Protein AF-A0A524P675-F1 (afdb_monomer_lite)

Radius of gyration: 13.9 Å; chains: 1; bounding box: 43×21×35 Å

Foldseek 3Di:
DDDDDPPQVCLVVVNCPVCPVADDPVLLVCLVVVNDDFDEAEDEQCQLNRSVVSQDDPRYDYDYDHPYPSSVVSVVVD

Sequence (78 aa):
MMAPVDWRAAWKRGVTPWDAGTSPPALQRLVDLGTVPSGRVLVPGCGTGYDLAALARSDREVVGIDLSEDARRAFMTA

Structure (mmCIF, N/CA/C/O backbone):
data_AF-A0A524P675-F1
#
_entry.id   AF-A0A524P675-F1
#
loop_
_atom_site.group_PDB
_atom_site.id
_atom_site.type_symbol
_atom_site.label_atom_id
_atom_site.label_alt_id
_atom_site.label_comp_id
_atom_site.label_asym_id
_atom_site.label_entity_id
_atom_site.label_seq_id
_atom_site.pdbx_PDB_ins_code
_atom_site.Cartn_x
_atom_site.Cartn_y
_atom_site.Cartn_z
_atom_site.occupancy
_atom_site.B_iso_or_equiv
_atom_site.auth_seq_id
_atom_site.auth_comp_id
_atom_site.auth_asym_id
_atom_site.auth_atom_id
_atom_site.pdbx_PDB_model_num
ATOM 1 N N . MET A 1 1 ? 29.732 -2.872 -5.924 1.00 61.72 1 MET A N 1
ATOM 2 C CA . MET A 1 1 ? 28.618 -2.011 -5.472 1.00 61.72 1 MET A CA 1
ATOM 3 C C . MET A 1 1 ? 27.446 -2.261 -6.407 1.00 61.72 1 MET A C 1
ATOM 5 O O . MET A 1 1 ? 27.654 -2.192 -7.611 1.00 61.72 1 MET A O 1
ATOM 9 N N . MET A 1 2 ? 26.279 -2.655 -5.894 1.00 58.44 2 MET A N 1
ATOM 10 C CA . MET A 1 2 ? 25.098 -2.901 -6.731 1.00 58.44 2 MET A CA 1
ATOM 11 C C . MET A 1 2 ? 24.487 -1.554 -7.126 1.00 58.44 2 MET A C 1
ATOM 13 O O . MET A 1 2 ? 24.348 -0.681 -6.270 1.00 58.44 2 MET A O 1
ATOM 17 N N . ALA A 1 3 ? 24.183 -1.362 -8.409 1.00 73.25 3 ALA A N 1
ATOM 18 C CA . ALA A 1 3 ? 23.488 -0.162 -8.862 1.00 73.25 3 ALA A CA 1
ATOM 19 C C . ALA A 1 3 ? 22.111 -0.063 -8.172 1.00 73.25 3 ALA A C 1
ATOM 21 O O . ALA A 1 3 ? 21.495 -1.103 -7.912 1.00 73.25 3 ALA A O 1
ATOM 22 N N . PRO A 1 4 ? 21.624 1.150 -7.855 1.00 80.69 4 PRO A N 1
ATOM 23 C CA . PRO A 1 4 ? 20.298 1.318 -7.276 1.00 80.69 4 PRO A CA 1
ATOM 24 C C . PRO A 1 4 ? 19.223 0.748 -8.211 1.00 80.69 4 PRO A C 1
ATOM 26 O O . PRO A 1 4 ? 19.301 0.888 -9.432 1.00 80.69 4 PRO A O 1
ATOM 29 N N . VAL A 1 5 ? 18.221 0.090 -7.625 1.00 86.50 5 VAL A N 1
ATOM 30 C CA . VAL A 1 5 ? 17.091 -0.487 -8.364 1.00 86.50 5 VAL A CA 1
ATOM 31 C C . VAL A 1 5 ? 16.244 0.639 -8.957 1.00 86.50 5 VAL A C 1
ATOM 33 O O . VAL A 1 5 ? 15.766 1.512 -8.233 1.00 86.50 5 VAL A O 1
ATOM 36 N N . ASP A 1 6 ? 16.017 0.603 -10.271 1.00 94.31 6 ASP A N 1
ATOM 37 C CA . ASP A 1 6 ? 15.028 1.462 -10.926 1.00 94.31 6 ASP A CA 1
ATOM 38 C C . ASP A 1 6 ? 13.629 0.843 -10.788 1.00 94.31 6 ASP A C 1
ATOM 40 O O . ASP A 1 6 ? 13.196 0.020 -11.602 1.00 94.31 6 ASP A O 1
ATOM 44 N N . TRP A 1 7 ? 12.926 1.251 -9.731 1.00 95.06 7 TRP A N 1
ATOM 45 C CA . TRP A 1 7 ? 11.577 0.785 -9.408 1.00 95.06 7 TRP A CA 1
ATOM 46 C C . TRP A 1 7 ? 10.564 1.073 -10.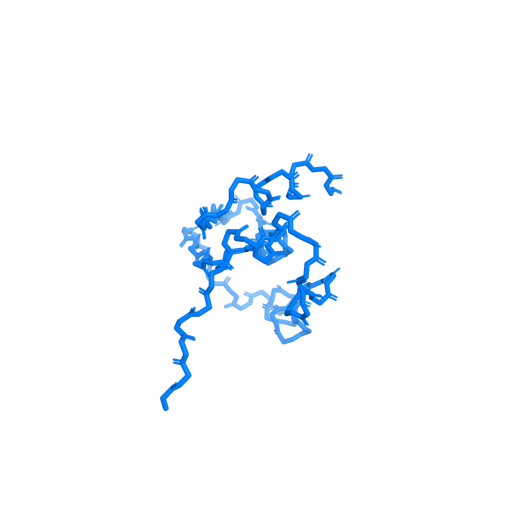519 1.00 95.06 7 TRP A C 1
ATOM 48 O O . TRP A 1 7 ? 9.741 0.216 -10.837 1.00 95.06 7 TRP A O 1
ATOM 58 N N . ARG A 1 8 ? 10.643 2.246 -11.165 1.00 96.00 8 ARG A N 1
ATOM 59 C CA . ARG A 1 8 ? 9.729 2.605 -12.263 1.00 96.00 8 ARG A CA 1
ATOM 60 C C . ARG A 1 8 ? 9.940 1.686 -13.458 1.00 96.00 8 ARG A C 1
ATOM 62 O O . ARG A 1 8 ? 8.971 1.222 -14.052 1.00 96.00 8 ARG A O 1
ATOM 69 N N . ALA A 1 9 ? 11.191 1.415 -13.821 1.00 96.06 9 ALA A N 1
ATOM 70 C CA . ALA A 1 9 ? 11.487 0.531 -14.940 1.00 96.06 9 ALA A CA 1
ATOM 71 C C . ALA A 1 9 ? 11.128 -0.932 -14.642 1.00 96.06 9 ALA A C 1
ATOM 73 O O . ALA A 1 9 ? 10.709 -1.649 -15.548 1.00 96.06 9 ALA A O 1
ATOM 74 N N . ALA A 1 10 ? 11.261 -1.379 -13.392 1.00 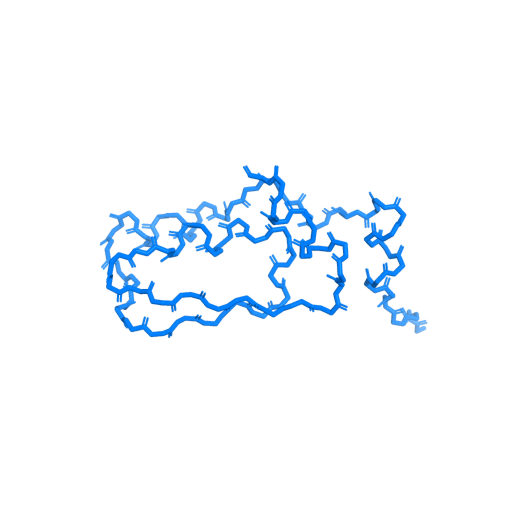95.62 10 ALA A N 1
ATOM 75 C CA . ALA A 1 10 ? 10.845 -2.716 -12.989 1.00 95.62 10 ALA A CA 1
ATOM 76 C C . ALA A 1 10 ? 9.325 -2.914 -13.116 1.00 95.62 10 ALA A C 1
ATOM 78 O O . ALA A 1 10 ? 8.904 -3.867 -13.772 1.00 95.62 10 ALA A O 1
ATOM 79 N N . TRP A 1 11 ? 8.523 -1.963 -12.621 1.00 96.31 11 TRP A N 1
ATOM 80 C CA . TRP A 1 11 ? 7.070 -1.948 -12.825 1.00 96.31 11 TRP A CA 1
ATOM 81 C C . TRP A 1 11 ? 6.686 -1.945 -14.308 1.00 96.31 11 TRP A C 1
ATOM 83 O O . TRP A 1 11 ? 5.904 -2.786 -14.739 1.00 96.31 11 TRP A O 1
ATOM 93 N N . LYS A 1 12 ? 7.293 -1.063 -15.114 1.00 96.31 12 LYS A N 1
ATOM 94 C CA . LYS A 1 12 ? 7.037 -0.998 -16.565 1.00 96.31 12 LYS A CA 1
ATOM 95 C C . LYS A 1 12 ? 7.329 -2.308 -17.296 1.00 96.31 12 LYS A C 1
ATOM 97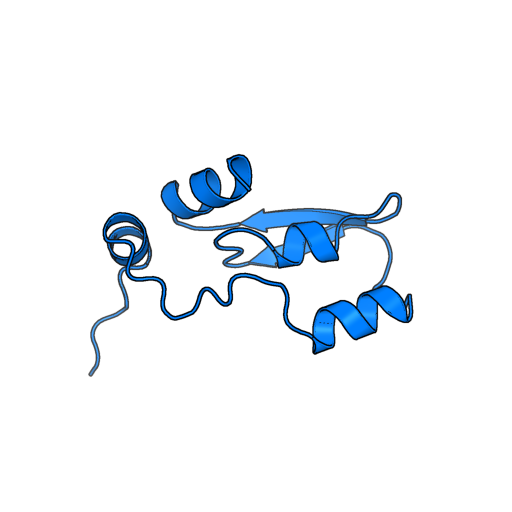 O O . LYS A 1 12 ? 6.687 -2.601 -18.298 1.00 96.31 12 LYS A O 1
ATOM 102 N N . ARG A 1 13 ? 8.320 -3.078 -16.834 1.00 96.44 13 ARG A N 1
ATOM 103 C CA . ARG A 1 13 ? 8.669 -4.390 -17.402 1.00 96.44 13 ARG A CA 1
ATOM 104 C C . ARG A 1 13 ? 7.868 -5.548 -16.796 1.00 96.44 13 ARG A C 1
ATOM 106 O O . ARG A 1 13 ? 8.096 -6.682 -17.199 1.00 96.44 13 ARG A O 1
ATOM 113 N N . GLY A 1 14 ? 6.996 -5.292 -15.818 1.00 94.94 14 GLY A N 1
ATOM 114 C CA . GLY A 1 14 ? 6.287 -6.338 -15.073 1.00 94.94 14 GLY A CA 1
ATOM 115 C C . GLY A 1 14 ? 7.205 -7.215 -14.213 1.00 94.94 14 GLY A C 1
ATOM 116 O O . GLY A 1 14 ? 6.847 -8.335 -13.869 1.00 94.94 14 GLY A O 1
ATOM 117 N N . VAL A 1 15 ? 8.411 -6.742 -13.883 1.00 96.06 15 VAL A N 1
ATOM 118 C CA . VAL A 1 15 ? 9.367 -7.478 -13.045 1.00 96.06 15 VAL A CA 1
ATOM 119 C C . VAL A 1 15 ? 9.169 -7.035 -11.601 1.00 96.06 15 VAL A C 1
ATOM 121 O O . VAL A 1 15 ? 9.898 -6.181 -11.100 1.00 96.06 15 VAL A O 1
ATOM 124 N N . THR A 1 16 ? 8.162 -7.605 -10.943 1.00 95.19 16 THR A N 1
ATOM 125 C CA . THR A 1 16 ? 7.749 -7.249 -9.575 1.00 95.19 16 THR A CA 1
ATOM 126 C C . THR A 1 16 ? 7.851 -8.445 -8.618 1.00 95.19 16 THR A C 1
ATOM 128 O O . THR A 1 16 ? 6.848 -8.854 -8.043 1.00 95.19 16 THR A O 1
ATOM 131 N N . PRO A 1 17 ? 9.044 -9.038 -8.405 1.00 95.75 17 PRO A N 1
ATOM 132 C CA . PRO A 1 17 ? 9.201 -10.232 -7.561 1.00 95.75 17 PRO A CA 1
ATOM 133 C C . PRO A 1 17 ? 8.886 -9.996 -6.073 1.00 95.75 17 PRO A C 1
ATOM 135 O O . PRO A 1 17 ? 8.776 -10.950 -5.312 1.00 95.75 17 PRO A O 1
ATOM 138 N N . TRP A 1 18 ? 8.785 -8.735 -5.650 1.00 94.19 18 TRP A N 1
ATOM 139 C CA . TRP A 1 18 ? 8.355 -8.342 -4.305 1.00 94.19 18 TRP A CA 1
ATOM 140 C C . TRP A 1 18 ? 6.834 -8.285 -4.149 1.00 94.19 18 TRP A C 1
ATOM 142 O O . TRP A 1 18 ? 6.353 -8.215 -3.021 1.00 94.19 18 TRP A O 1
ATOM 152 N N . ASP A 1 19 ? 6.078 -8.263 -5.249 1.00 95.31 19 ASP A N 1
ATOM 153 C CA . ASP A 1 19 ? 4.623 -8.247 -5.191 1.00 95.31 19 ASP A CA 1
ATOM 154 C C . ASP A 1 19 ? 4.126 -9.657 -4.844 1.00 95.31 19 ASP A C 1
ATOM 156 O O . ASP A 1 19 ? 4.237 -10.592 -5.637 1.00 95.31 19 ASP A O 1
ATOM 160 N N . ALA A 1 20 ? 3.616 -9.809 -3.622 1.00 95.75 20 ALA A N 1
ATOM 161 C CA . ALA A 1 20 ? 3.118 -11.077 -3.102 1.00 95.75 20 ALA A CA 1
ATOM 162 C C . ALA A 1 20 ? 1.669 -11.388 -3.523 1.00 95.75 20 ALA A C 1
ATOM 164 O O . ALA A 1 20 ? 1.152 -12.448 -3.173 1.00 95.75 20 ALA A O 1
ATOM 165 N N . GLY A 1 21 ? 0.989 -10.471 -4.219 1.00 95.69 21 GLY A N 1
ATOM 166 C CA . GLY A 1 21 ? -0.417 -10.616 -4.602 1.00 95.69 21 GLY A CA 1
ATOM 167 C C . GLY A 1 21 ? -1.418 -10.486 -3.447 1.00 95.69 21 GLY A C 1
ATOM 168 O O . GLY A 1 21 ? -2.607 -10.727 -3.640 1.00 95.69 21 GLY A O 1
ATOM 169 N N . THR A 1 22 ? -0.956 -10.176 -2.234 1.00 96.62 22 THR A N 1
ATOM 170 C CA . THR A 1 22 ? -1.783 -10.087 -1.025 1.00 96.62 22 THR A CA 1
ATOM 171 C C . THR A 1 22 ? -1.057 -9.332 0.088 1.00 96.62 22 THR A C 1
ATOM 173 O O . THR A 1 22 ? 0.161 -9.140 0.031 1.00 96.62 22 THR A O 1
ATOM 176 N N . SER A 1 23 ? -1.797 -8.941 1.125 1.00 97.12 23 SER A N 1
ATOM 177 C CA . SER A 1 23 ? -1.216 -8.383 2.343 1.00 97.12 23 SER A CA 1
ATOM 178 C C . SER A 1 23 ? -0.473 -9.438 3.165 1.00 97.12 23 SER A C 1
ATOM 180 O O . SER A 1 23 ? -0.903 -10.594 3.231 1.00 97.12 23 SER A O 1
ATOM 182 N N . PRO A 1 24 ? 0.612 -9.064 3.867 1.00 96.94 24 PRO A N 1
ATOM 183 C CA . PRO A 1 24 ? 1.320 -9.978 4.748 1.00 96.94 24 PRO A CA 1
ATOM 184 C C . PRO A 1 24 ? 0.382 -10.590 5.807 1.00 96.94 24 PRO A C 1
ATOM 186 O O . PRO A 1 24 ? -0.346 -9.849 6.475 1.00 96.94 24 PRO A O 1
ATOM 189 N N . PRO A 1 25 ? 0.445 -11.910 6.072 1.00 97.50 25 PRO A N 1
ATOM 190 C CA . PRO A 1 25 ? -0.420 -12.558 7.065 1.00 97.50 25 PRO A CA 1
ATOM 191 C C . PRO A 1 25 ? -0.334 -11.948 8.471 1.00 97.50 25 PRO A C 1
ATOM 193 O O . PRO A 1 25 ? -1.314 -11.928 9.213 1.00 97.50 25 PRO A O 1
ATOM 196 N N . ALA A 1 26 ? 0.836 -11.419 8.843 1.00 97.50 26 ALA A N 1
ATOM 197 C CA . ALA A 1 26 ? 1.021 -10.726 10.113 1.00 97.50 26 ALA A CA 1
ATOM 198 C C . ALA A 1 26 ? 0.186 -9.437 10.197 1.00 97.50 26 ALA A C 1
ATOM 200 O O . ALA A 1 26 ? -0.415 -9.175 11.237 1.00 97.50 26 ALA A O 1
ATOM 201 N N . LEU A 1 27 ? 0.105 -8.666 9.107 1.00 97.19 27 LEU A N 1
ATOM 202 C CA . LEU A 1 27 ? -0.711 -7.456 9.047 1.00 97.19 27 LEU A CA 1
ATOM 203 C C . LEU A 1 27 ? -2.196 -7.802 9.146 1.00 97.19 27 LEU A C 1
ATOM 205 O O . LEU A 1 27 ? -2.905 -7.211 9.958 1.00 97.19 27 LEU A O 1
ATOM 209 N N . GLN A 1 28 ? -2.637 -8.809 8.385 1.00 96.88 28 GLN A N 1
ATOM 210 C CA . GLN A 1 28 ? -4.019 -9.282 8.431 1.00 96.88 28 GLN A CA 1
ATOM 211 C C . GLN A 1 28 ? -4.413 -9.689 9.854 1.00 96.88 28 GLN A C 1
ATOM 213 O O . GLN A 1 28 ? -5.429 -9.238 10.372 1.00 96.88 28 GLN A O 1
ATOM 218 N N . ARG A 1 29 ? -3.543 -10.431 10.551 1.00 97.88 29 ARG A N 1
ATOM 219 C CA . ARG A 1 29 ? -3.772 -10.813 11.949 1.00 97.88 29 ARG A CA 1
ATOM 220 C C . ARG A 1 29 ? -3.928 -9.605 12.879 1.00 97.88 29 ARG A C 1
ATOM 222 O O . ARG A 1 29 ? -4.768 -9.643 13.770 1.00 97.88 29 ARG A O 1
ATOM 229 N N . LEU A 1 30 ? -3.141 -8.541 12.704 1.00 97.44 30 LEU A N 1
ATOM 230 C CA . LEU A 1 30 ? -3.267 -7.326 13.523 1.00 97.44 30 LEU A CA 1
ATOM 231 C C . LEU A 1 30 ? -4.589 -6.592 13.270 1.00 97.44 30 LEU A C 1
ATOM 233 O O . LEU A 1 30 ? -5.177 -6.052 14.215 1.00 97.44 30 LEU A O 1
ATOM 237 N N . VAL A 1 31 ? -5.049 -6.582 12.015 1.00 96.50 31 VAL A N 1
ATOM 238 C CA . VAL A 1 31 ? -6.355 -6.037 11.624 1.00 96.50 31 VAL A CA 1
ATOM 239 C C . VAL A 1 31 ? -7.483 -6.859 12.245 1.00 96.50 31 VAL A C 1
ATOM 241 O O . VAL A 1 31 ? -8.370 -6.277 12.868 1.00 96.50 31 VAL A O 1
ATOM 244 N N . ASP A 1 32 ? -7.416 -8.187 12.150 1.00 96.06 32 ASP A N 1
ATOM 245 C CA . ASP A 1 32 ? -8.435 -9.101 12.678 1.00 96.06 32 ASP A CA 1
ATOM 246 C C . ASP A 1 32 ? -8.537 -9.028 14.208 1.00 96.06 32 ASP A C 1
ATOM 248 O O . ASP A 1 32 ? -9.629 -9.077 14.771 1.00 96.06 32 ASP A O 1
ATOM 252 N N . LEU A 1 33 ? -7.403 -8.850 14.895 1.00 97.50 33 LEU A N 1
ATOM 253 C CA . LEU A 1 33 ? -7.359 -8.638 16.345 1.00 97.50 33 LEU A CA 1
ATOM 254 C C . LEU A 1 33 ? -7.839 -7.237 16.771 1.00 97.50 33 LEU A C 1
ATOM 256 O O . LEU A 1 33 ? -7.922 -6.970 17.968 1.00 97.50 33 LEU A O 1
ATOM 260 N N . GLY A 1 34 ? -8.113 -6.326 15.830 1.00 95.81 34 GLY A N 1
ATOM 261 C CA . GLY A 1 34 ? -8.522 -4.949 16.129 1.00 95.81 34 GLY A CA 1
ATOM 262 C C . GLY A 1 34 ? -7.432 -4.113 16.809 1.00 95.81 34 GLY A C 1
ATOM 263 O O . GLY A 1 34 ? -7.733 -3.154 17.510 1.00 95.81 34 GLY A O 1
ATOM 264 N N . THR A 1 35 ? -6.163 -4.490 16.634 1.00 96.56 35 THR A N 1
ATOM 265 C CA . THR A 1 35 ? -5.017 -3.876 17.340 1.00 96.56 35 THR A CA 1
ATOM 266 C C . THR A 1 35 ? -4.396 -2.699 16.599 1.00 96.56 35 THR A C 1
ATOM 268 O O . THR A 1 35 ? -3.598 -1.956 17.168 1.00 96.56 35 THR A O 1
ATOM 271 N N . VAL A 1 36 ? -4.748 -2.517 15.327 1.00 96.62 36 VAL A N 1
ATOM 272 C CA . VAL A 1 36 ? -4.281 -1.371 14.551 1.00 96.62 36 VAL A CA 1
ATOM 273 C C . VAL A 1 36 ? -5.068 -0.124 14.978 1.00 96.62 36 VAL A C 1
ATOM 275 O O . VAL A 1 36 ? -6.298 -0.158 14.920 1.00 96.62 36 VAL A O 1
ATOM 278 N N . PRO A 1 37 ? -4.396 0.977 15.359 1.00 95.88 37 PRO A N 1
ATOM 279 C CA . PRO A 1 37 ? -5.067 2.199 15.793 1.00 95.88 37 PRO A CA 1
ATOM 280 C C . PRO A 1 37 ? -5.983 2.807 14.726 1.00 95.88 37 PRO A C 1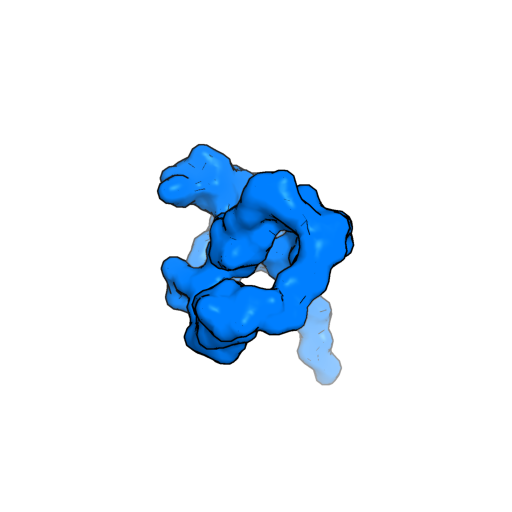
ATOM 282 O O . PRO A 1 37 ? -5.736 2.679 13.524 1.00 95.88 37 PRO A O 1
ATOM 285 N N . SER A 1 38 ? -7.005 3.528 15.184 1.00 97.31 38 SER A N 1
ATOM 286 C CA . SER A 1 38 ? -7.803 4.422 14.345 1.00 97.31 38 SER A CA 1
ATOM 287 C C . SER A 1 38 ? -7.003 5.663 13.924 1.00 97.31 38 SER A C 1
ATOM 289 O O . SER A 1 38 ? -5.943 5.969 14.477 1.00 97.31 38 SER A O 1
ATOM 291 N N . GLY A 1 39 ? -7.518 6.399 12.938 1.00 97.44 39 GLY A N 1
ATOM 292 C CA . GLY A 1 39 ? -6.923 7.641 12.447 1.00 97.44 39 GLY A CA 1
ATOM 293 C C . GLY A 1 39 ? -6.307 7.503 11.058 1.00 97.44 39 GLY A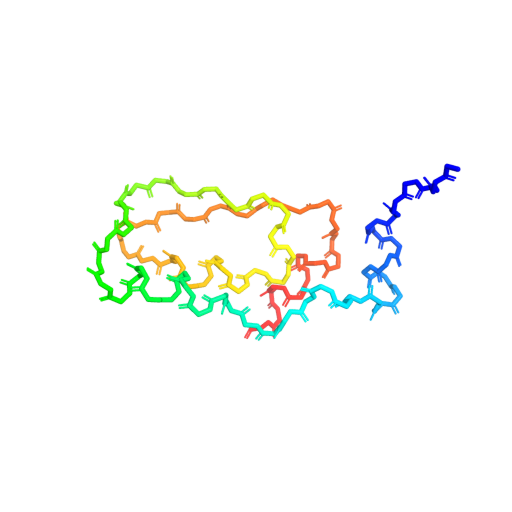 C 1
ATOM 294 O O . GLY A 1 39 ? -6.888 6.881 10.174 1.00 97.44 39 GLY A O 1
ATOM 295 N N . ARG A 1 40 ? -5.153 8.142 10.839 1.00 98.00 40 ARG A N 1
ATOM 296 C CA . ARG A 1 40 ? -4.501 8.195 9.521 1.00 98.00 40 ARG A CA 1
ATOM 297 C C . ARG A 1 40 ? -3.321 7.238 9.460 1.00 98.00 40 ARG A C 1
ATOM 299 O O . ARG A 1 40 ? -2.450 7.282 10.326 1.00 98.00 40 ARG A O 1
ATOM 306 N N . VAL A 1 41 ? -3.270 6.422 8.414 1.00 98.06 41 VAL A N 1
ATOM 307 C CA . VAL A 1 41 ? -2.209 5.439 8.181 1.00 98.06 41 VAL A CA 1
ATOM 308 C C . VAL A 1 41 ? -1.511 5.742 6.859 1.00 98.06 41 VAL A C 1
ATOM 310 O O . VAL A 1 41 ? -2.165 6.007 5.856 1.00 98.06 41 VAL A O 1
ATOM 313 N N . LEU A 1 42 ? -0.179 5.703 6.854 1.00 98.31 42 LEU A N 1
ATOM 314 C CA . LEU A 1 42 ? 0.644 5.874 5.658 1.00 98.31 42 LEU A CA 1
ATOM 315 C C . LEU A 1 42 ? 1.308 4.542 5.294 1.00 98.31 42 LEU A C 1
ATOM 317 O O . LEU A 1 42 ? 1.988 3.954 6.133 1.00 98.31 42 LEU A O 1
ATOM 321 N N . VAL A 1 43 ? 1.168 4.117 4.038 1.00 98.12 43 VAL A N 1
ATOM 322 C CA . VAL A 1 43 ? 1.882 2.969 3.460 1.00 98.12 43 VAL A CA 1
ATOM 323 C C . VAL A 1 43 ? 2.888 3.490 2.421 1.00 98.12 43 VAL A C 1
ATOM 325 O O . VAL A 1 43 ? 2.501 3.807 1.291 1.00 98.12 43 VAL A O 1
ATOM 328 N N . PRO A 1 44 ? 4.172 3.655 2.784 1.00 97.81 44 PRO A N 1
ATOM 329 C CA . PRO A 1 44 ? 5.202 4.109 1.856 1.00 97.81 44 PRO A CA 1
ATOM 330 C C . PRO A 1 44 ? 5.650 2.969 0.932 1.00 97.81 44 PRO A C 1
ATOM 332 O O . PRO A 1 44 ? 5.893 1.858 1.393 1.00 97.81 44 PRO A O 1
ATOM 335 N N . GLY A 1 45 ? 5.799 3.252 -0.363 1.00 97.00 45 GLY A N 1
ATOM 336 C CA . GLY A 1 45 ? 6.100 2.229 -1.369 1.00 97.00 45 GLY A CA 1
ATOM 337 C C . GLY A 1 45 ? 4.965 1.216 -1.498 1.00 97.00 45 GLY A C 1
ATOM 338 O O . GLY A 1 45 ? 5.208 0.015 -1.443 1.00 97.00 45 GLY A O 1
ATOM 339 N N . CYS A 1 46 ? 3.721 1.699 -1.587 1.00 97.38 46 CYS A N 1
ATOM 340 C CA . CYS A 1 46 ? 2.536 0.848 -1.464 1.00 97.38 46 CYS A CA 1
ATOM 341 C C . CYS A 1 46 ? 2.351 -0.163 -2.605 1.00 97.38 46 CYS A C 1
ATOM 343 O O . CYS A 1 46 ? 1.538 -1.077 -2.461 1.00 97.38 46 CYS A O 1
ATOM 345 N N . GLY A 1 47 ? 3.068 -0.023 -3.726 1.00 96.88 47 GLY A N 1
ATOM 346 C CA . GLY A 1 47 ? 2.947 -0.924 -4.867 1.00 96.88 47 GLY A CA 1
ATOM 347 C C . GLY A 1 47 ? 1.501 -1.033 -5.359 1.00 96.88 47 GLY A C 1
ATOM 348 O O . GLY A 1 47 ? 0.803 -0.024 -5.469 1.00 96.88 47 GLY A O 1
ATOM 349 N N . THR A 1 48 ? 1.043 -2.265 -5.595 1.00 96.75 48 THR A N 1
ATOM 350 C CA . THR A 1 48 ? -0.348 -2.589 -5.971 1.00 96.75 48 THR A CA 1
ATOM 351 C C . THR A 1 48 ? -1.369 -2.265 -4.872 1.00 96.75 48 THR A C 1
ATOM 353 O O . THR A 1 48 ? -2.560 -2.216 -5.146 1.00 96.75 48 THR A O 1
ATOM 356 N N . GLY A 1 49 ? -0.940 -1.999 -3.633 1.00 97.31 49 GLY A N 1
ATOM 357 C CA . GLY A 1 49 ? -1.810 -1.442 -2.597 1.00 97.31 49 GLY A CA 1
ATOM 358 C C . GLY A 1 49 ? -2.625 -2.446 -1.779 1.00 97.31 49 GLY A C 1
ATOM 359 O O . GLY A 1 49 ? -3.579 -2.031 -1.127 1.00 97.31 49 GLY A O 1
ATOM 360 N N . TYR A 1 50 ? -2.256 -3.731 -1.736 1.00 97.38 50 TYR A N 1
ATOM 361 C CA . TYR A 1 50 ? -2.959 -4.730 -0.909 1.00 97.38 50 TYR A CA 1
ATOM 362 C C . TYR A 1 50 ? -3.084 -4.299 0.559 1.00 97.38 50 TYR A C 1
ATOM 364 O O . TYR A 1 50 ? -4.163 -4.367 1.143 1.00 97.38 50 TYR A O 1
ATOM 372 N N . ASP A 1 51 ? -2.009 -3.745 1.125 1.00 97.62 51 ASP A N 1
ATOM 373 C CA . ASP A 1 51 ? -1.994 -3.277 2.515 1.00 97.62 51 ASP A CA 1
ATOM 374 C C . ASP A 1 51 ? -2.918 -2.082 2.740 1.00 97.62 51 ASP A C 1
ATOM 376 O O . ASP A 1 51 ? -3.488 -1.951 3.822 1.00 97.62 51 ASP A O 1
ATOM 380 N N . LEU A 1 52 ? -3.134 -1.246 1.717 1.00 97.69 52 LEU A N 1
ATOM 381 C CA . LEU A 1 52 ? -4.131 -0.177 1.779 1.00 97.69 52 LEU A CA 1
ATOM 382 C C . LEU A 1 52 ? -5.525 -0.770 1.967 1.00 97.69 52 LEU A C 1
ATOM 384 O O . LEU A 1 52 ? -6.257 -0.335 2.854 1.00 97.69 52 LEU A O 1
ATOM 388 N N . ALA A 1 53 ? -5.863 -1.786 1.170 1.00 95.69 53 ALA A N 1
ATOM 389 C CA . ALA A 1 53 ? -7.153 -2.460 1.240 1.00 95.69 53 ALA A CA 1
ATOM 390 C C . ALA A 1 53 ? -7.351 -3.179 2.585 1.00 95.69 53 ALA A C 1
ATOM 392 O O . ALA A 1 53 ? -8.406 -3.037 3.199 1.00 95.69 53 ALA A O 1
ATOM 393 N N . ALA A 1 54 ? -6.331 -3.877 3.094 1.00 96.62 54 ALA A N 1
ATOM 394 C CA . ALA A 1 54 ? -6.403 -4.552 4.393 1.00 96.62 54 ALA A CA 1
ATOM 395 C C . ALA A 1 54 ? -6.540 -3.568 5.574 1.00 96.62 54 ALA A C 1
ATOM 397 O O . ALA A 1 54 ? -7.182 -3.858 6.589 1.00 96.62 54 ALA A O 1
ATOM 398 N N . LEU A 1 55 ? -5.933 -2.384 5.466 1.00 97.69 55 LEU A N 1
ATOM 399 C CA . LEU A 1 55 ? -5.976 -1.353 6.502 1.00 97.69 55 LEU A CA 1
ATOM 400 C C . LEU A 1 55 ? -7.213 -0.447 6.403 1.00 97.69 55 LEU A C 1
ATOM 402 O O . LEU A 1 55 ? -7.593 0.160 7.404 1.00 97.69 55 LEU A O 1
ATOM 406 N N . ALA A 1 56 ? -7.876 -0.346 5.255 1.00 96.69 56 ALA A N 1
ATOM 407 C CA . ALA A 1 56 ? -9.025 0.539 5.090 1.00 96.69 56 ALA A CA 1
ATOM 408 C C . ALA A 1 56 ? -10.210 0.096 5.963 1.00 96.69 56 ALA A C 1
ATOM 410 O O . ALA A 1 56 ? -10.673 -1.041 5.897 1.00 96.69 56 ALA A O 1
ATOM 411 N N . ARG A 1 57 ? -10.706 1.006 6.808 1.00 95.50 57 ARG A N 1
ATOM 412 C CA . ARG A 1 57 ? -11.893 0.820 7.659 1.00 95.50 57 ARG A CA 1
ATOM 413 C C . ARG A 1 57 ? -12.590 2.160 7.869 1.00 95.50 57 ARG A C 1
ATOM 415 O O . ARG A 1 57 ? -12.004 3.207 7.627 1.00 95.50 57 ARG A O 1
ATOM 422 N N . SER A 1 58 ? -13.818 2.143 8.387 1.00 96.19 58 SER A N 1
ATOM 423 C CA . SER A 1 58 ? -14.582 3.363 8.694 1.00 96.19 58 SER A CA 1
ATOM 424 C C . SER A 1 58 ? -13.879 4.319 9.669 1.00 96.19 58 SER A C 1
ATOM 426 O O . SER A 1 58 ? -14.184 5.505 9.685 1.00 96.19 58 SER A O 1
ATOM 428 N N . ASP A 1 59 ? -12.962 3.811 10.492 1.00 96.75 59 ASP A N 1
ATOM 429 C CA . ASP A 1 59 ? -12.180 4.553 11.482 1.00 96.75 59 ASP A CA 1
ATOM 430 C C . ASP A 1 59 ? -10.718 4.784 11.061 1.00 96.75 59 ASP A C 1
ATOM 432 O O . ASP A 1 59 ? -9.934 5.315 11.853 1.00 96.75 59 ASP A O 1
ATOM 436 N N . ARG A 1 60 ? -10.337 4.390 9.836 1.00 97.38 60 ARG A N 1
ATOM 437 C CA . ARG A 1 60 ? -8.968 4.505 9.316 1.00 97.38 60 ARG A CA 1
ATOM 438 C C . ARG A 1 60 ? -8.941 5.071 7.898 1.00 97.38 60 ARG A C 1
ATOM 440 O O . ARG A 1 60 ? -9.344 4.405 6.948 1.00 97.38 60 ARG A O 1
ATOM 447 N N . GLU A 1 61 ? -8.382 6.268 7.753 1.00 98.00 61 GLU A N 1
ATOM 448 C CA . GLU A 1 61 ? -8.002 6.824 6.453 1.00 98.00 61 GLU A CA 1
ATOM 449 C C . GLU A 1 61 ? -6.601 6.314 6.095 1.00 98.00 61 GLU A C 1
ATOM 451 O O . GLU A 1 61 ? -5.635 6.584 6.814 1.00 98.00 61 GLU A O 1
ATOM 456 N N . VAL A 1 62 ? -6.473 5.583 4.988 1.00 98.31 62 VAL A N 1
ATOM 457 C CA . VAL A 1 62 ? -5.195 4.999 4.567 1.00 98.31 62 VAL A CA 1
ATOM 458 C C . VAL A 1 62 ? -4.694 5.690 3.307 1.00 98.31 62 VAL A C 1
ATOM 460 O O . VAL A 1 62 ? -5.404 5.779 2.309 1.00 98.31 62 VAL A O 1
ATOM 463 N N . VAL A 1 63 ? -3.454 6.169 3.352 1.00 97.94 63 VAL A N 1
ATOM 464 C CA . VAL A 1 63 ? -2.789 6.864 2.250 1.00 97.94 63 VAL A CA 1
ATOM 465 C C . VAL A 1 63 ? -1.609 6.028 1.775 1.00 97.94 63 VAL A C 1
ATOM 467 O O . VAL A 1 63 ? -0.733 5.670 2.560 1.00 97.94 63 VAL A O 1
ATOM 470 N N . GLY A 1 64 ? -1.574 5.734 0.478 1.00 97.56 64 GLY A N 1
ATOM 471 C CA . GLY A 1 64 ? -0.449 5.077 -0.182 1.00 97.56 64 GLY A CA 1
ATOM 472 C C . GLY A 1 64 ? 0.386 6.067 -0.973 1.00 97.56 64 GLY A C 1
ATOM 473 O O . GLY A 1 64 ? -0.158 6.970 -1.609 1.00 97.56 64 GLY A O 1
ATOM 474 N N . ILE A 1 65 ? 1.706 5.896 -0.948 1.00 97.94 65 ILE A N 1
ATOM 475 C CA . ILE A 1 65 ? 2.619 6.637 -1.822 1.00 97.94 65 ILE A CA 1
ATOM 476 C C . ILE A 1 65 ? 3.495 5.634 -2.555 1.00 97.94 65 ILE A C 1
ATOM 478 O O . ILE A 1 65 ? 4.165 4.823 -1.921 1.00 97.94 65 ILE A O 1
ATOM 482 N N . ASP A 1 66 ? 3.544 5.736 -3.879 1.00 97.19 66 ASP A N 1
ATOM 483 C CA . ASP A 1 66 ? 4.483 4.994 -4.712 1.00 97.19 66 ASP A CA 1
ATOM 484 C C . ASP A 1 66 ? 5.094 5.918 -5.772 1.00 97.19 66 ASP A C 1
ATOM 486 O O . ASP A 1 66 ? 4.490 6.904 -6.198 1.00 97.19 66 ASP A O 1
ATOM 490 N N . LEU A 1 67 ? 6.321 5.613 -6.191 1.00 95.75 67 LEU A N 1
ATOM 491 C CA . LEU A 1 67 ? 7.043 6.374 -7.210 1.00 95.75 67 LEU A CA 1
ATOM 492 C C . LEU A 1 67 ? 6.553 6.048 -8.637 1.00 95.75 67 LEU A C 1
ATOM 494 O O . LEU A 1 67 ? 6.852 6.793 -9.582 1.00 95.75 67 LEU A O 1
ATOM 498 N N . SER A 1 68 ? 5.866 4.916 -8.805 1.00 95.88 68 SER A N 1
ATOM 499 C CA . SER A 1 68 ? 5.474 4.333 -10.083 1.00 95.88 68 SER A CA 1
ATOM 500 C C . SER A 1 68 ? 3.994 4.562 -10.405 1.00 95.88 68 SER A C 1
ATOM 502 O O . SER A 1 68 ? 3.103 4.084 -9.708 1.00 95.88 68 SER A O 1
ATOM 504 N N . GLU A 1 69 ? 3.714 5.215 -11.537 1.00 95.94 69 GLU A N 1
ATOM 505 C CA . GLU A 1 69 ? 2.347 5.305 -12.078 1.00 95.94 69 GLU A CA 1
ATOM 506 C C . GLU A 1 69 ? 1.772 3.931 -12.455 1.00 95.94 69 GLU A C 1
ATOM 508 O O . GLU A 1 69 ? 0.560 3.744 -12.430 1.00 95.94 69 GLU A O 1
ATOM 513 N N . ASP A 1 70 ? 2.623 2.964 -12.806 1.00 96.75 70 ASP A N 1
ATOM 514 C CA . ASP A 1 70 ? 2.211 1.586 -13.085 1.00 96.75 70 ASP A CA 1
ATOM 515 C C . ASP A 1 70 ? 1.727 0.869 -11.816 1.00 96.75 70 ASP 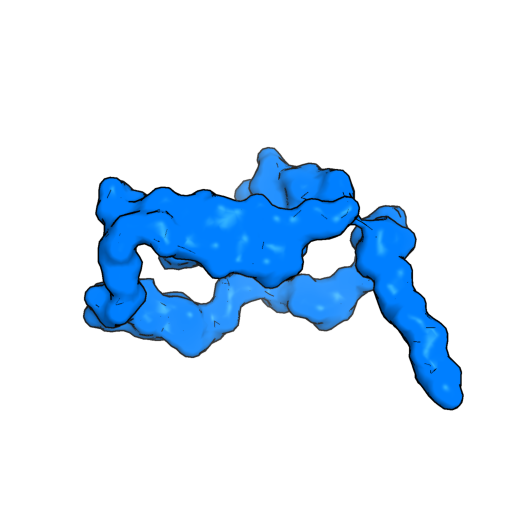A C 1
ATOM 517 O O . ASP A 1 70 ? 0.724 0.164 -11.872 1.00 96.75 70 ASP A O 1
ATOM 521 N N . ALA A 1 71 ? 2.360 1.124 -10.664 1.00 96.19 71 ALA A N 1
ATOM 522 C CA . ALA A 1 71 ? 1.890 0.620 -9.371 1.00 96.19 71 ALA A CA 1
ATOM 523 C C . ALA A 1 71 ? 0.507 1.192 -9.029 1.00 96.19 71 ALA A C 1
ATOM 525 O O . ALA A 1 71 ? -0.422 0.460 -8.691 1.00 96.19 71 ALA A O 1
ATOM 526 N N . ARG A 1 72 ? 0.335 2.510 -9.222 1.00 94.88 72 ARG A N 1
ATOM 527 C CA . ARG A 1 72 ? -0.964 3.173 -9.046 1.00 94.88 72 ARG A CA 1
ATOM 528 C C . ARG A 1 72 ? -2.024 2.602 -9.989 1.00 94.88 72 ARG A C 1
ATOM 530 O O . ARG A 1 72 ? -3.162 2.423 -9.574 1.00 94.88 72 ARG A O 1
ATOM 537 N N . ARG A 1 73 ? -1.678 2.319 -11.250 1.00 95.38 73 ARG A N 1
ATOM 538 C CA . ARG A 1 73 ? -2.600 1.663 -12.191 1.00 95.38 73 ARG A CA 1
ATOM 539 C C . ARG A 1 73 ? -3.015 0.281 -11.700 1.00 95.38 73 ARG A C 1
ATOM 541 O O . ARG A 1 73 ? -4.206 0.006 -11.739 1.00 95.38 73 ARG A O 1
ATOM 548 N N . ALA A 1 74 ? -2.072 -0.526 -11.211 1.00 92.50 74 ALA A N 1
ATOM 549 C CA . ALA A 1 74 ? -2.362 -1.853 -10.673 1.00 92.50 74 ALA A CA 1
ATOM 550 C C . ALA A 1 74 ? -3.385 -1.794 -9.525 1.00 92.50 74 ALA A C 1
ATOM 552 O O . ALA A 1 74 ? -4.343 -2.561 -9.535 1.00 92.50 74 ALA A O 1
ATOM 553 N N . PHE A 1 75 ? -3.249 -0.820 -8.615 1.00 92.75 75 PHE A N 1
ATOM 554 C CA . PHE A 1 75 ? -4.224 -0.582 -7.542 1.00 92.75 75 PHE A CA 1
ATOM 555 C C . PHE A 1 75 ? -5.630 -0.251 -8.063 1.00 92.75 75 PHE A C 1
ATOM 557 O O . PHE A 1 75 ? -6.617 -0.736 -7.530 1.00 92.75 75 PHE A O 1
ATOM 564 N N . MET A 1 76 ? -5.742 0.564 -9.117 1.00 89.06 76 MET A N 1
ATOM 565 C CA . MET A 1 76 ? -7.045 0.989 -9.654 1.00 89.06 76 MET A CA 1
ATOM 566 C C . MET A 1 76 ? -7.775 -0.108 -10.445 1.00 89.06 76 MET A C 1
ATOM 568 O O . MET A 1 76 ? -8.935 0.079 -10.808 1.00 89.06 76 MET A O 1
ATOM 572 N N . THR A 1 77 ? -7.086 -1.201 -10.779 1.00 82.81 77 THR A N 1
ATOM 573 C CA . THR A 1 77 ? -7.628 -2.322 -11.565 1.00 82.81 77 THR A CA 1
ATOM 574 C C . THR A 1 77 ? -7.876 -3.590 -10.750 1.00 82.81 77 THR A C 1
ATOM 576 O O . THR A 1 77 ? -8.411 -4.547 -11.308 1.00 82.81 77 THR A O 1
ATOM 579 N N . ALA A 1 78 ? -7.447 -3.608 -9.486 1.00 63.88 78 ALA A N 1
ATOM 580 C CA . ALA A 1 78 ? -7.680 -4.690 -8.531 1.00 63.88 78 ALA A CA 1
ATOM 581 C C . ALA A 1 78 ? -9.065 -4.558 -7.878 1.00 63.88 78 ALA A C 1
ATOM 583 O O . ALA A 1 78 ? -9.669 -5.617 -7.597 1.00 63.88 78 ALA A O 1
#

Secondary structure (DSSP, 8-state):
-PPPP-HHHHHHTT--TT--SS--HHHHHHHHTT-SPSEEEEEET-TT-HHHHHH-BTTEEEEEE-S-HHHHHHHHH-

pLDDT: mean 94.28, std 7.65, range [58.44, 98.31]